Protein AF-A0A7V5CJX5-F1 (afdb_monomer)

Nearest PDB structures (foldseek):
  6u42-assembly1_5G  TM=2.426E-01  e=8.678E-01  Chlamydomonas reinhardtii
  7krw-assembly3_A  TM=1.987E-01  e=3.267E+00  Escherichia coli K-12
  7kzi-assembly2_B  TM=2.232E-01  e=6.699E+00  Escherichia coli K-12

Sequence (112 aa):
MPNRNVGGMGSGSLPGFAGTSGLWNGGLLIRTTGKVTSTGEGYFYIDDGSGSRDGTQYTGLRVILPDGANPPEISAYVVVTGISSWFENEGYGLPAVLIGSVNDMVIFKQDR

Solvent-accessible surface area (backbone atoms only — not comparable to full-atom values): 6041 Å² total; per-residue (Å²): 86,62,52,26,38,46,22,1,26,51,58,92,90,45,90,37,30,82,75,35,35,64,67,64,39,63,74,36,82,44,52,36,55,22,33,26,66,45,72,54,93,46,26,31,22,29,34,62,79,66,73,22,46,66,82,61,98,58,59,21,33,41,36,38,47,40,91,92,49,80,61,76,60,72,68,31,31,36,39,42,37,27,30,19,36,65,45,80,55,99,92,39,70,32,49,26,31,39,30,88,45,79,83,39,44,48,82,45,80,80,87,130

Structure (mmCIF, N/CA/C/O backbone):
data_AF-A0A7V5CJX5-F1
#
_entry.id   AF-A0A7V5CJX5-F1
#
loop_
_atom_site.group_PDB
_atom_site.id
_atom_site.type_symbol
_atom_site.label_atom_id
_atom_site.label_alt_id
_atom_site.label_comp_id
_atom_site.label_asym_id
_atom_site.label_entity_id
_atom_site.label_seq_id
_atom_site.pdbx_PDB_ins_code
_atom_site.Cartn_x
_atom_site.Cartn_y
_atom_site.Cartn_z
_atom_site.occupancy
_atom_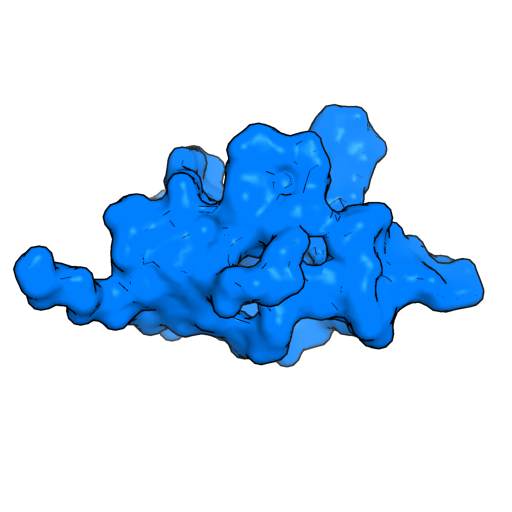site.B_iso_or_equiv
_atom_site.auth_seq_id
_atom_site.auth_comp_id
_atom_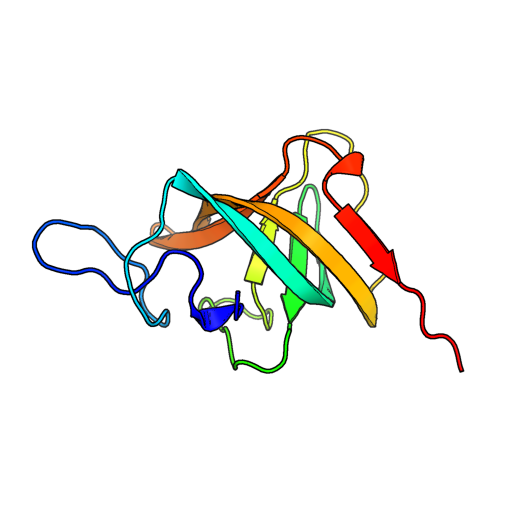site.auth_asym_id
_atom_site.auth_atom_id
_atom_site.pdbx_PDB_model_num
ATOM 1 N N . MET A 1 1 ? -4.199 -9.916 -4.420 1.00 90.94 1 MET A N 1
ATOM 2 C CA . MET A 1 1 ? -2.868 -10.112 -5.038 1.00 90.94 1 MET A CA 1
ATOM 3 C C . MET A 1 1 ? -1.840 -10.090 -3.916 1.00 90.94 1 MET A C 1
ATOM 5 O O . MET A 1 1 ? -2.081 -9.324 -3.003 1.00 90.94 1 MET A O 1
ATOM 9 N N . PRO A 1 2 ? -0.758 -10.891 -3.935 1.00 94.69 2 PRO A N 1
ATOM 10 C CA . PRO A 1 2 ? 0.290 -10.790 -2.918 1.00 94.69 2 PRO A CA 1
ATOM 11 C C . PRO A 1 2 ? 0.999 -9.431 -2.947 1.00 94.69 2 PRO A C 1
ATOM 13 O O . PRO A 1 2 ? 1.287 -8.933 -4.037 1.00 94.69 2 PRO A O 1
ATOM 16 N N . ASN A 1 3 ? 1.339 -8.861 -1.792 1.00 95.38 3 ASN A N 1
ATOM 17 C CA . ASN A 1 3 ? 1.926 -7.516 -1.705 1.00 95.38 3 ASN A CA 1
ATOM 18 C C . ASN A 1 3 ? 3.235 -7.395 -2.493 1.00 95.38 3 ASN A C 1
ATOM 20 O O . ASN A 1 3 ? 3.416 -6.431 -3.232 1.00 95.38 3 ASN A O 1
ATOM 24 N N . ARG A 1 4 ? 4.098 -8.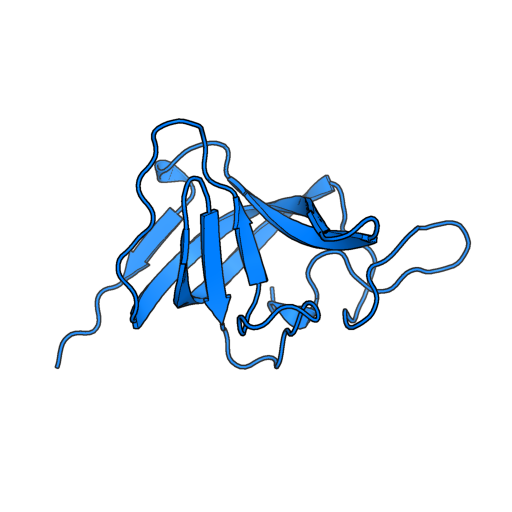420 -2.445 1.00 93.56 4 ARG A N 1
ATOM 25 C CA . ARG A 1 4 ? 5.363 -8.457 -3.207 1.00 93.56 4 ARG A CA 1
ATOM 26 C C . ARG A 1 4 ? 5.203 -8.441 -4.736 1.00 93.56 4 ARG A C 1
ATOM 28 O O . ARG A 1 4 ? 6.204 -8.349 -5.446 1.00 93.56 4 ARG A O 1
ATOM 35 N N . ASN A 1 5 ? 3.984 -8.627 -5.250 1.00 94.06 5 ASN A N 1
ATOM 36 C CA . ASN A 1 5 ? 3.708 -8.624 -6.687 1.00 94.06 5 ASN A CA 1
ATOM 37 C C . ASN A 1 5 ? 3.240 -7.256 -7.201 1.00 94.06 5 ASN A C 1
ATOM 39 O O . ASN A 1 5 ? 3.108 -7.083 -8.411 1.00 94.06 5 ASN A O 1
ATOM 43 N N . VAL A 1 6 ? 2.937 -6.300 -6.320 1.00 94.12 6 VAL A N 1
ATOM 44 C CA . VAL A 1 6 ? 2.441 -4.980 -6.729 1.00 94.12 6 VAL A CA 1
ATOM 45 C C . VAL A 1 6 ? 3.557 -4.186 -7.406 1.00 94.12 6 VAL A C 1
ATOM 47 O O . VAL A 1 6 ? 4.714 -4.243 -6.996 1.00 94.12 6 VAL A O 1
ATOM 50 N N . GLY A 1 7 ? 3.218 -3.512 -8.504 1.00 91.75 7 GLY A N 1
ATOM 51 C CA . GLY A 1 7 ? 4.158 -2.862 -9.416 1.00 91.75 7 GLY A CA 1
ATOM 52 C C . GLY A 1 7 ? 4.840 -3.844 -10.376 1.00 91.75 7 GLY A C 1
ATOM 53 O O . GLY A 1 7 ? 4.861 -3.603 -11.582 1.00 91.75 7 GLY A O 1
ATOM 54 N N . GLY A 1 8 ? 5.279 -4.996 -9.861 1.00 88.88 8 GLY A N 1
ATOM 55 C CA . GLY A 1 8 ? 5.871 -6.092 -10.627 1.00 88.88 8 GLY A CA 1
ATOM 56 C C . GLY A 1 8 ? 7.315 -5.838 -11.071 1.00 88.88 8 GLY A C 1
ATOM 57 O O . GLY A 1 8 ? 7.804 -4.703 -11.104 1.00 88.88 8 GLY A O 1
ATOM 58 N N . MET A 1 9 ? 8.006 -6.921 -11.435 1.00 83.44 9 MET A N 1
ATOM 59 C CA . MET A 1 9 ? 9.384 -6.838 -11.910 1.00 83.44 9 MET A CA 1
ATOM 60 C C . MET A 1 9 ? 9.410 -6.260 -13.329 1.00 83.44 9 MET A C 1
ATOM 62 O O . MET A 1 9 ? 8.570 -6.588 -14.171 1.00 83.44 9 MET A O 1
ATOM 66 N N . GLY A 1 10 ? 10.389 -5.396 -13.594 1.00 75.19 10 GLY A N 1
ATOM 67 C CA . GLY A 1 10 ? 10.568 -4.795 -14.912 1.00 75.19 10 GLY A CA 1
ATOM 68 C C . GLY A 1 10 ? 10.888 -5.871 -15.944 1.00 75.19 10 GLY A C 1
ATOM 69 O O . GLY A 1 10 ? 11.583 -6.843 -15.647 1.00 75.19 10 GLY A O 1
ATOM 70 N N . SER A 1 11 ? 10.378 -5.710 -17.162 1.00 73.00 11 SER A N 1
ATOM 71 C CA . SER A 1 11 ? 10.680 -6.601 -18.282 1.00 73.00 11 SER A CA 1
ATOM 72 C C . SER A 1 11 ? 10.795 -5.789 -19.566 1.00 73.00 11 SER A C 1
ATOM 74 O O . SER A 1 11 ? 9.912 -4.989 -19.883 1.00 73.00 11 SER A O 1
ATOM 76 N N . GLY A 1 12 ? 11.898 -5.969 -20.297 1.00 74.75 12 GLY A N 1
ATOM 77 C CA . GLY A 1 12 ? 12.189 -5.186 -21.497 1.00 74.75 12 GLY A CA 1
ATOM 78 C C . GLY A 1 12 ? 12.238 -3.686 -21.195 1.00 74.75 12 GLY A C 1
ATOM 79 O O . GLY A 1 12 ? 13.036 -3.242 -20.376 1.00 74.75 12 GLY A O 1
ATOM 80 N N . SER A 1 13 ? 11.378 -2.909 -21.855 1.00 74.56 13 SER A N 1
ATOM 81 C CA . SER A 1 13 ? 11.294 -1.449 -21.699 1.00 74.56 13 SER A CA 1
ATOM 82 C C . SER A 1 13 ? 10.436 -0.986 -20.515 1.00 74.56 13 SER A C 1
ATOM 84 O O . SER A 1 13 ? 10.294 0.219 -20.319 1.00 74.56 13 SER A O 1
ATOM 86 N N . LEU A 1 14 ? 9.828 -1.902 -19.751 1.00 73.19 14 LEU A N 1
ATOM 87 C CA . LEU A 1 14 ? 8.968 -1.535 -18.628 1.00 73.19 14 LEU A CA 1
ATOM 88 C C . LEU A 1 14 ? 9.803 -1.269 -17.366 1.00 73.19 14 LEU A C 1
ATOM 90 O O . LEU A 1 14 ? 10.483 -2.189 -16.896 1.00 73.19 14 LEU A O 1
ATOM 94 N N . PRO A 1 15 ? 9.727 -0.057 -16.782 1.00 70.62 15 PRO A N 1
ATOM 95 C CA . PRO A 1 15 ? 10.338 0.222 -15.494 1.00 70.62 15 PRO A CA 1
ATOM 96 C C . PRO A 1 15 ? 9.547 -0.538 -14.427 1.00 70.62 15 PRO A C 1
ATOM 98 O O . PRO A 1 15 ? 8.382 -0.240 -14.168 1.00 70.62 15 PRO A O 1
ATOM 101 N N . GLY A 1 16 ? 10.148 -1.578 -13.858 1.00 76.12 16 GLY A N 1
ATOM 102 C CA . GLY A 1 16 ? 9.609 -2.227 -12.665 1.00 76.12 16 GLY A CA 1
ATOM 103 C C . GLY A 1 16 ? 10.362 -1.800 -11.421 1.00 76.12 16 GLY A C 1
ATOM 104 O O . GLY A 1 16 ? 11.354 -1.075 -11.495 1.00 76.12 16 GLY A O 1
ATOM 105 N N . PHE A 1 17 ? 9.895 -2.278 -10.275 1.00 81.56 17 PHE A N 1
ATOM 106 C CA . PHE A 1 17 ? 10.457 -1.875 -8.993 1.00 81.56 17 PHE A CA 1
ATOM 107 C C . PHE A 1 17 ? 11.413 -2.937 -8.462 1.00 81.56 17 PHE A C 1
ATOM 109 O O . PHE A 1 17 ? 11.083 -4.128 -8.424 1.00 81.56 17 PHE A O 1
ATOM 116 N N . ALA A 1 18 ? 12.602 -2.508 -8.040 1.00 77.38 18 ALA A N 1
ATOM 117 C CA . ALA A 1 18 ? 13.554 -3.389 -7.377 1.00 77.38 18 ALA A CA 1
ATOM 118 C C . ALA A 1 18 ? 12.897 -4.041 -6.146 1.00 77.38 18 ALA A C 1
ATOM 120 O O . ALA A 1 18 ? 12.148 -3.397 -5.418 1.00 77.38 18 ALA A O 1
ATOM 121 N N . GLY A 1 19 ? 13.142 -5.336 -5.935 1.00 77.62 19 GLY A N 1
ATOM 122 C CA . GLY A 1 19 ? 12.566 -6.084 -4.810 1.00 77.62 19 GLY A CA 1
ATOM 123 C C . GLY A 1 19 ? 11.123 -6.569 -5.002 1.00 77.62 19 GLY A C 1
ATOM 124 O O . GLY A 1 19 ? 10.626 -7.313 -4.159 1.00 77.62 19 GLY A O 1
ATOM 125 N N . THR A 1 20 ? 10.462 -6.224 -6.112 1.00 85.81 20 THR A N 1
ATOM 126 C CA . THR A 1 20 ? 9.148 -6.786 -6.471 1.00 85.81 20 THR A CA 1
ATOM 127 C C . THR A 1 20 ? 9.278 -8.029 -7.349 1.00 85.81 20 THR A C 1
ATOM 129 O O . THR A 1 20 ? 10.342 -8.341 -7.884 1.00 85.81 20 THR A O 1
ATOM 132 N N . SER A 1 21 ? 8.184 -8.775 -7.488 1.00 86.81 21 SER A N 1
ATOM 133 C CA . SER A 1 21 ? 8.134 -10.012 -8.269 1.00 86.81 21 SER A CA 1
ATOM 134 C C . SER A 1 21 ? 6.906 -10.068 -9.177 1.00 86.81 21 SER A C 1
ATOM 136 O O . SER A 1 21 ? 5.957 -9.306 -9.017 1.00 86.81 21 SER A O 1
ATOM 138 N N . GLY A 1 22 ? 6.907 -10.985 -10.143 1.00 86.94 22 GLY A N 1
ATOM 139 C CA . GLY A 1 22 ? 5.779 -11.167 -11.058 1.00 86.94 22 GLY A CA 1
ATOM 140 C C . GLY A 1 22 ? 5.706 -10.125 -12.177 1.00 86.94 22 GLY A C 1
ATOM 141 O O . GLY A 1 22 ? 6.646 -9.369 -12.412 1.00 86.94 22 GLY A O 1
ATOM 142 N N . LEU A 1 23 ? 4.587 -10.148 -12.906 1.00 88.00 23 LEU A N 1
ATOM 143 C CA . LEU A 1 23 ? 4.355 -9.314 -14.084 1.00 88.00 23 LEU A CA 1
ATOM 144 C C . LEU A 1 23 ? 4.120 -7.849 -13.697 1.00 88.00 23 LEU A C 1
ATOM 146 O O . LEU A 1 23 ? 3.386 -7.574 -12.742 1.00 88.00 23 LEU A O 1
ATOM 150 N N . TRP A 1 24 ? 4.686 -6.935 -14.488 1.00 90.19 24 TRP A N 1
ATOM 151 C CA . TRP A 1 24 ? 4.413 -5.505 -14.385 1.00 90.19 24 TRP A CA 1
ATOM 152 C C . TRP A 1 24 ? 2.907 -5.231 -14.457 1.00 90.19 24 TRP A C 1
ATOM 154 O O . TRP A 1 24 ? 2.227 -5.660 -15.391 1.00 90.19 24 TRP A O 1
ATOM 164 N N . ASN A 1 25 ? 2.387 -4.539 -13.446 1.00 92.44 25 ASN A N 1
ATOM 165 C CA . ASN A 1 25 ? 0.958 -4.246 -13.308 1.00 92.44 25 ASN A CA 1
ATOM 166 C C . ASN A 1 25 ? 0.680 -2.783 -12.943 1.00 92.44 25 ASN A C 1
ATOM 168 O O . ASN A 1 25 ? -0.410 -2.468 -12.466 1.00 92.44 25 ASN A O 1
ATOM 172 N N . GLY A 1 26 ? 1.652 -1.896 -13.172 1.00 93.06 26 GLY A N 1
ATOM 173 C CA . GLY A 1 26 ? 1.485 -0.463 -12.955 1.00 93.06 26 GLY A CA 1
ATOM 174 C C . GLY A 1 26 ? 0.282 0.096 -13.723 1.00 93.06 26 GLY A C 1
ATOM 175 O O . GLY A 1 26 ? 0.056 -0.227 -14.887 1.00 93.06 26 GLY A O 1
ATOM 176 N N . GLY A 1 27 ? -0.523 0.915 -13.052 1.00 94.19 27 GLY A N 1
ATOM 177 C CA . GLY A 1 27 ? -1.740 1.516 -13.599 1.00 94.19 27 GLY A CA 1
ATOM 178 C C . GLY A 1 27 ? -2.977 0.612 -13.600 1.00 94.19 27 GLY A C 1
ATOM 179 O O . GLY A 1 27 ? -4.059 1.085 -13.942 1.00 94.19 27 GLY A O 1
ATOM 180 N N . LEU A 1 28 ? -2.872 -0.661 -13.200 1.00 96.50 28 LEU A N 1
ATOM 181 C CA . LEU A 1 28 ? -4.031 -1.555 -13.117 1.00 96.50 28 LEU A CA 1
ATOM 182 C C . LEU A 1 28 ? -4.781 -1.404 -11.790 1.00 96.50 28 LEU A C 1
ATOM 184 O O . LEU A 1 28 ? -4.175 -1.207 -10.736 1.00 96.50 28 LEU A O 1
ATOM 188 N N . LEU A 1 29 ? -6.105 -1.579 -11.837 1.00 97.94 29 LEU A N 1
ATOM 189 C CA . LEU A 1 29 ? -6.937 -1.742 -10.646 1.00 97.94 29 LEU A CA 1
ATOM 190 C C . LEU A 1 29 ? -6.667 -3.115 -10.018 1.00 97.94 29 LEU A C 1
ATOM 192 O O . LEU A 1 29 ? -6.875 -4.152 -10.649 1.00 97.94 29 LEU A O 1
ATOM 196 N N . ILE A 1 30 ? -6.224 -3.121 -8.765 1.00 97.62 30 ILE A N 1
ATOM 1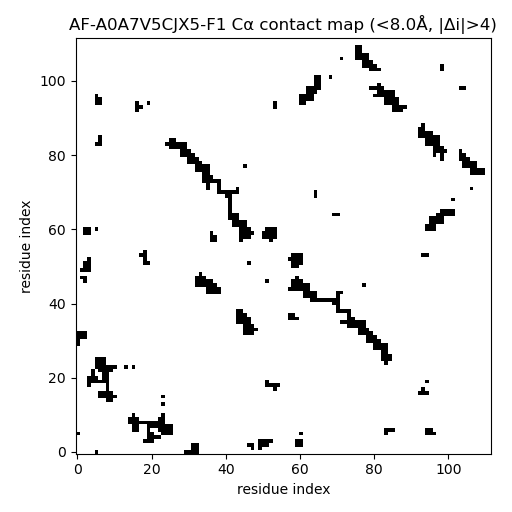97 C CA . ILE A 1 30 ? -5.897 -4.324 -8.004 1.00 97.62 30 ILE A CA 1
ATOM 198 C C . ILE A 1 30 ? -6.653 -4.365 -6.679 1.00 97.62 30 ILE A C 1
ATOM 200 O O . ILE A 1 30 ? -7.126 -3.353 -6.166 1.00 97.62 30 ILE A O 1
ATOM 204 N N . ARG A 1 31 ? -6.727 -5.565 -6.102 1.00 97.75 31 ARG A N 1
ATOM 205 C CA . ARG A 1 31 ? -7.195 -5.785 -4.734 1.00 97.75 31 ARG A CA 1
ATOM 206 C C . ARG A 1 31 ? -6.163 -6.586 -3.955 1.00 97.75 31 ARG A C 1
ATOM 208 O O . ARG A 1 31 ? -5.743 -7.660 -4.403 1.00 97.75 31 ARG A O 1
ATOM 215 N N . THR A 1 32 ? -5.762 -6.079 -2.798 1.00 97.31 32 THR A N 1
ATOM 216 C CA . THR A 1 32 ? -4.820 -6.730 -1.883 1.00 97.31 32 THR A CA 1
ATOM 217 C C . THR A 1 32 ? -5.294 -6.626 -0.433 1.00 97.31 32 THR A C 1
ATOM 219 O O . THR A 1 32 ? -6.288 -5.966 -0.142 1.00 97.31 32 THR A O 1
ATOM 222 N N . THR A 1 33 ? -4.635 -7.337 0.473 1.00 97.31 33 THR A N 1
ATOM 223 C CA . THR A 1 33 ? -4.992 -7.430 1.888 1.00 97.31 33 THR A CA 1
ATOM 224 C C . THR A 1 33 ? -3.735 -7.396 2.738 1.00 97.31 33 THR A C 1
ATOM 226 O O . THR A 1 33 ? -2.679 -7.766 2.247 1.00 97.31 33 THR A O 1
ATOM 229 N N . GLY A 1 34 ? -3.827 -7.043 4.012 1.00 96.31 34 GLY A N 1
ATOM 230 C CA . GLY A 1 34 ? -2.704 -7.208 4.932 1.00 96.31 34 GLY A CA 1
ATOM 231 C C . GLY A 1 34 ? -2.969 -6.611 6.302 1.00 96.31 34 GLY A C 1
ATOM 232 O O . GLY A 1 34 ? -3.974 -5.934 6.514 1.00 96.31 34 GLY A O 1
ATOM 233 N N . LYS A 1 35 ? -2.060 -6.875 7.237 1.00 96.31 35 LYS A N 1
ATOM 234 C CA . LYS A 1 35 ? -2.041 -6.246 8.555 1.00 96.31 35 LYS A CA 1
ATOM 235 C C . LYS A 1 35 ? -1.328 -4.903 8.472 1.00 96.31 35 LYS A C 1
ATOM 237 O O . LYS A 1 35 ? -0.246 -4.839 7.894 1.00 96.31 35 LYS A O 1
ATOM 242 N N . VAL A 1 36 ? -1.890 -3.861 9.075 1.00 96.31 36 VAL A N 1
ATOM 243 C CA . VAL A 1 36 ? -1.258 -2.542 9.146 1.00 96.31 36 VAL A CA 1
ATOM 244 C C . VAL A 1 36 ? -0.010 -2.611 10.022 1.00 96.31 36 VAL A C 1
ATOM 246 O O . VAL A 1 36 ? -0.087 -2.998 11.190 1.00 96.31 36 VAL A O 1
ATOM 249 N N . THR A 1 37 ? 1.143 -2.250 9.462 1.00 95.94 37 THR A N 1
ATOM 250 C CA . THR A 1 37 ? 2.454 -2.321 10.136 1.00 95.94 37 THR A CA 1
ATOM 251 C C . THR A 1 37 ? 3.000 -0.953 10.526 1.00 95.94 37 THR A C 1
ATOM 253 O O . THR A 1 37 ? 3.813 -0.861 11.443 1.00 95.94 37 THR A O 1
ATOM 256 N N . SER A 1 38 ? 2.574 0.105 9.836 1.00 96.12 38 SER A N 1
ATOM 257 C CA . SER A 1 38 ? 3.019 1.479 10.059 1.00 96.12 38 SER A CA 1
ATOM 258 C C . SER A 1 38 ? 2.029 2.469 9.449 1.00 96.12 38 SER A C 1
ATOM 260 O O . SER A 1 38 ? 1.332 2.140 8.490 1.00 96.12 38 SER A O 1
ATOM 262 N N . THR A 1 39 ? 1.989 3.686 9.982 1.00 96.44 39 THR A N 1
ATOM 263 C CA . THR A 1 39 ? 1.105 4.775 9.551 1.00 96.44 39 THR A CA 1
ATOM 264 C C . THR A 1 39 ? 1.895 6.075 9.449 1.00 96.44 39 THR A C 1
ATOM 266 O O . THR A 1 39 ? 2.764 6.330 10.282 1.00 96.44 39 THR A O 1
ATOM 269 N N . GLY A 1 40 ? 1.562 6.918 8.476 1.00 94.69 40 GLY A N 1
ATOM 270 C CA . GLY A 1 40 ? 2.089 8.272 8.345 1.00 94.69 40 GLY A CA 1
ATOM 271 C C . GLY A 1 40 ? 1.040 9.219 7.767 1.00 94.69 40 GLY A C 1
ATOM 272 O O . GLY A 1 40 ? -0.095 8.828 7.497 1.00 94.69 40 GLY A O 1
ATOM 273 N N . GLU A 1 41 ? 1.407 10.483 7.585 1.00 95.06 41 GLU A N 1
ATOM 274 C CA . GLU A 1 41 ? 0.505 11.470 6.990 1.00 95.06 41 GLU A CA 1
ATOM 275 C C . GLU A 1 41 ? 0.224 11.121 5.519 1.00 95.06 41 GLU A C 1
ATOM 277 O O . GLU A 1 41 ? 1.143 11.067 4.705 1.00 95.06 41 GLU A O 1
ATOM 282 N N . GLY A 1 42 ? -1.039 10.831 5.189 1.00 96.69 42 GLY A N 1
ATOM 283 C CA . GLY A 1 42 ? -1.472 10.481 3.830 1.00 96.69 42 GLY A CA 1
ATOM 284 C C . GLY A 1 42 ? -1.135 9.054 3.374 1.00 96.69 42 GLY A C 1
ATOM 285 O O . GLY A 1 42 ? -1.332 8.722 2.205 1.00 96.69 42 GLY A O 1
ATOM 286 N N . TYR A 1 43 ? -0.628 8.180 4.251 1.00 97.44 43 TYR A N 1
ATOM 287 C CA . TYR A 1 43 ? -0.336 6.789 3.886 1.00 97.44 43 TYR A CA 1
ATOM 288 C C . TYR A 1 43 ? -0.276 5.836 5.080 1.00 97.44 43 TYR A C 1
ATOM 290 O O . TYR A 1 43 ? -0.134 6.227 6.236 1.00 97.44 43 TYR A O 1
ATOM 298 N N . PHE A 1 44 ? -0.297 4.542 4.785 1.00 97.31 44 PHE A N 1
ATOM 299 C CA . PHE A 1 44 ? 0.024 3.487 5.742 1.00 97.31 44 PHE A CA 1
ATOM 300 C C . PHE A 1 44 ? 0.644 2.284 5.026 1.00 97.31 44 PHE A C 1
ATOM 302 O O . PHE A 1 44 ? 0.652 2.225 3.798 1.00 97.31 44 PHE A O 1
ATOM 309 N N . TYR A 1 45 ? 1.193 1.336 5.779 1.00 97.38 45 TYR A N 1
ATOM 310 C CA . TYR A 1 45 ? 1.783 0.107 5.248 1.00 97.38 45 TYR A CA 1
ATOM 311 C C . TYR A 1 45 ? 0.956 -1.107 5.636 1.00 97.38 45 TYR A C 1
ATOM 313 O O . TYR A 1 45 ? 0.502 -1.199 6.775 1.00 97.38 45 TYR A O 1
ATOM 321 N N . ILE A 1 46 ? 0.814 -2.051 4.705 1.00 97.06 46 ILE A N 1
ATOM 322 C CA . ILE A 1 46 ? 0.175 -3.349 4.938 1.00 97.06 46 ILE A CA 1
ATOM 323 C C . ILE A 1 46 ? 1.111 -4.504 4.613 1.00 97.06 46 ILE A C 1
ATOM 325 O O . ILE A 1 46 ? 1.786 -4.498 3.586 1.00 97.06 46 ILE A O 1
ATOM 329 N N . ASP A 1 47 ? 1.111 -5.535 5.448 1.00 96.19 47 ASP A N 1
ATOM 330 C CA . ASP A 1 47 ? 1.858 -6.770 5.211 1.00 96.19 47 ASP A CA 1
ATOM 331 C C . ASP A 1 47 ? 0.923 -7.983 5.172 1.00 96.19 47 ASP A C 1
ATOM 333 O O . ASP A 1 47 ? 0.126 -8.209 6.084 1.00 96.19 47 ASP A O 1
ATOM 337 N N . ASP A 1 48 ? 1.014 -8.759 4.096 1.00 95.50 48 ASP A N 1
ATOM 338 C CA . ASP A 1 48 ? 0.283 -10.011 3.881 1.00 95.50 48 ASP A CA 1
ATOM 339 C C . ASP A 1 48 ? 1.145 -11.251 4.173 1.00 95.50 48 ASP A C 1
ATOM 341 O O . ASP A 1 48 ? 0.710 -12.377 3.935 1.00 95.50 48 ASP A O 1
ATOM 345 N N . GLY A 1 49 ? 2.380 -11.058 4.651 1.00 94.56 49 GLY A N 1
ATOM 346 C CA . GLY A 1 49 ? 3.348 -12.125 4.894 1.00 94.56 49 GLY A CA 1
ATOM 347 C C . GLY A 1 49 ? 4.083 -12.592 3.635 1.00 94.56 49 GLY A C 1
ATOM 348 O O . GLY A 1 49 ? 4.890 -13.517 3.704 1.00 94.56 49 GLY A O 1
ATOM 349 N N . SER A 1 50 ? 3.859 -11.962 2.475 1.00 92.75 50 SER A N 1
ATOM 350 C CA . SER A 1 50 ? 4.550 -12.324 1.231 1.00 92.75 50 SER A CA 1
ATOM 351 C C . SER A 1 50 ? 6.005 -11.847 1.168 1.00 92.75 50 SER A C 1
ATOM 353 O O . SER A 1 50 ? 6.721 -12.234 0.241 1.00 92.75 50 SER A O 1
ATOM 355 N N . GLY A 1 51 ? 6.453 -11.065 2.157 1.00 83.06 51 GLY A N 1
ATOM 356 C CA . GLY A 1 51 ? 7.829 -10.581 2.274 1.00 83.06 51 GLY A CA 1
ATOM 357 C C . GLY A 1 51 ? 8.110 -9.303 1.483 1.00 83.06 51 GLY A C 1
ATOM 358 O O . GLY A 1 51 ? 9.262 -9.061 1.135 1.00 83.06 51 GLY A O 1
ATOM 359 N N . SER A 1 52 ? 7.081 -8.498 1.188 1.00 84.94 52 SER A N 1
ATOM 360 C CA . SER A 1 52 ? 7.250 -7.192 0.541 1.00 84.94 52 SER A CA 1
ATOM 361 C C . SER A 1 52 ? 8.108 -6.269 1.409 1.00 84.94 52 SER A C 1
ATOM 363 O O . SER A 1 52 ? 7.766 -5.977 2.558 1.00 84.94 52 SER A O 1
ATOM 365 N N . ARG A 1 53 ? 9.231 -5.818 0.851 1.00 80.62 53 ARG A N 1
ATOM 366 C CA . ARG A 1 53 ? 10.111 -4.805 1.433 1.00 80.62 53 ARG A CA 1
ATOM 367 C C . ARG A 1 53 ? 10.469 -3.840 0.322 1.00 80.62 53 ARG A C 1
ATOM 369 O O . ARG A 1 53 ? 11.041 -4.249 -0.682 1.00 80.62 53 ARG A O 1
ATOM 376 N N . ASP A 1 54 ? 10.132 -2.578 0.511 1.00 76.44 54 ASP A N 1
ATOM 377 C CA . ASP A 1 54 ? 10.403 -1.512 -0.451 1.00 76.44 54 ASP A CA 1
ATOM 378 C C . ASP A 1 54 ? 11.761 -0.829 -0.202 1.00 76.44 54 ASP A C 1
ATOM 380 O O . ASP A 1 54 ? 12.073 0.189 -0.801 1.00 76.44 54 ASP A O 1
ATOM 384 N N . GLY A 1 55 ? 12.592 -1.386 0.685 1.00 74.88 55 GLY A N 1
ATOM 385 C CA . GLY A 1 55 ? 13.892 -0.817 1.044 1.00 74.88 55 GLY A CA 1
ATOM 386 C C . GLY A 1 55 ? 13.817 0.317 2.069 1.00 74.88 55 GLY A C 1
ATOM 387 O O . GLY A 1 55 ? 14.863 0.777 2.521 1.00 74.88 55 GLY A O 1
ATOM 388 N N . THR A 1 56 ? 12.617 0.726 2.492 1.00 81.81 56 THR A N 1
ATOM 389 C CA . THR A 1 56 ? 12.442 1.611 3.648 1.00 81.81 56 THR A CA 1
ATOM 390 C C . THR A 1 56 ? 12.563 0.830 4.965 1.00 81.81 56 THR A C 1
ATOM 392 O O . THR A 1 56 ? 12.724 -0.394 4.996 1.00 81.81 56 THR A O 1
ATOM 395 N N . GLN A 1 57 ? 12.457 1.536 6.093 1.00 83.94 57 GLN A N 1
ATOM 396 C CA . GLN A 1 57 ? 12.400 0.922 7.426 1.00 83.94 57 GLN A CA 1
ATOM 397 C C . GLN A 1 57 ? 11.089 0.165 7.707 1.00 83.94 57 GLN A C 1
ATOM 399 O O . GLN A 1 57 ? 10.998 -0.563 8.698 1.00 83.94 57 GLN A O 1
ATOM 404 N N . TYR A 1 58 ? 10.066 0.331 6.864 1.00 87.69 58 TYR A N 1
ATOM 405 C CA . TYR A 1 58 ? 8.750 -0.263 7.069 1.00 87.69 58 TYR A CA 1
ATOM 406 C C . TYR A 1 58 ? 8.609 -1.585 6.313 1.00 87.69 58 TYR A C 1
ATOM 408 O O . TYR A 1 58 ? 9.153 -1.790 5.233 1.00 87.69 58 TYR A O 1
ATOM 416 N N . THR A 1 59 ? 7.883 -2.529 6.912 1.00 89.00 59 THR A N 1
ATOM 417 C CA . THR A 1 59 ? 7.594 -3.824 6.280 1.00 89.00 59 THR A CA 1
ATOM 418 C C . THR A 1 59 ? 6.234 -3.768 5.604 1.00 89.00 59 THR A C 1
ATOM 420 O O . THR A 1 59 ? 5.264 -3.348 6.236 1.00 89.00 59 THR A O 1
ATOM 423 N N . GLY A 1 60 ? 6.153 -4.241 4.362 1.00 93.62 60 GLY A N 1
ATOM 424 C CA . GLY A 1 60 ? 4.901 -4.370 3.630 1.00 93.62 60 GLY A CA 1
ATOM 425 C C . GLY A 1 60 ? 4.855 -3.555 2.342 1.00 93.62 60 GLY A C 1
ATOM 426 O O . GLY A 1 60 ? 5.865 -3.323 1.680 1.00 93.62 60 GLY A O 1
ATOM 427 N N . LEU A 1 61 ? 3.640 -3.180 1.965 1.00 95.88 61 LEU A N 1
ATOM 428 C CA . LEU A 1 61 ? 3.299 -2.392 0.792 1.00 95.88 61 LEU A CA 1
ATOM 429 C C . LEU A 1 61 ? 2.642 -1.095 1.246 1.00 95.88 61 LEU A C 1
ATOM 431 O O . LEU A 1 61 ? 1.724 -1.124 2.071 1.00 95.88 61 LEU A O 1
ATOM 435 N N . ARG A 1 62 ? 3.094 0.030 0.692 1.00 96.81 62 ARG A N 1
ATOM 436 C CA . ARG A 1 62 ? 2.521 1.339 0.990 1.00 96.81 62 ARG A CA 1
ATOM 437 C C . ARG A 1 62 ? 1.161 1.496 0.317 1.00 96.81 62 ARG A C 1
ATOM 439 O O . ARG A 1 62 ? 1.002 1.226 -0.872 1.00 96.81 62 ARG A O 1
ATOM 446 N N . VAL A 1 63 ? 0.192 1.981 1.075 1.00 97.88 63 VAL A N 1
ATOM 447 C CA . VAL A 1 63 ? -1.124 2.402 0.601 1.00 97.88 63 VAL A CA 1
ATOM 448 C C . VAL A 1 63 ? -1.193 3.917 0.737 1.00 97.88 63 VAL A C 1
ATOM 450 O O . VAL A 1 63 ? -1.012 4.448 1.832 1.00 97.88 63 VAL A O 1
ATOM 453 N N . ILE A 1 64 ? -1.413 4.603 -0.380 1.00 98.25 64 ILE A N 1
ATOM 454 C CA . ILE A 1 64 ? -1.550 6.058 -0.464 1.00 98.25 64 ILE A CA 1
ATOM 455 C C . ILE A 1 64 ? -3.029 6.396 -0.303 1.00 98.25 64 ILE A C 1
ATOM 457 O O . ILE A 1 64 ? -3.877 5.835 -1.002 1.00 98.25 64 ILE A O 1
ATOM 461 N N . LEU A 1 65 ? -3.315 7.294 0.634 1.00 98.25 65 LEU A N 1
ATOM 462 C CA . LEU A 1 65 ? -4.655 7.753 0.975 1.00 98.25 65 LEU A CA 1
ATOM 463 C C . LEU A 1 65 ? -5.019 9.024 0.190 1.00 98.25 65 LEU A C 1
ATOM 465 O O . LEU A 1 65 ? -4.124 9.791 -0.164 1.00 98.25 65 LEU A O 1
ATOM 469 N N . PRO A 1 66 ? -6.317 9.286 -0.043 1.00 97.06 66 PRO A N 1
ATOM 470 C CA . PRO A 1 66 ? -6.770 10.593 -0.501 1.00 97.06 66 PRO A CA 1
ATOM 471 C C . PRO A 1 66 ? -6.545 11.652 0.587 1.00 97.06 66 PRO A C 1
ATOM 473 O O . PRO A 1 66 ? -6.522 11.341 1.782 1.00 97.06 66 PRO A O 1
ATOM 476 N N . ASP A 1 67 ? -6.423 12.912 0.173 1.00 95.19 67 ASP A N 1
ATOM 477 C CA . ASP A 1 67 ? -6.174 14.034 1.079 1.00 95.19 67 ASP A CA 1
ATOM 478 C C . ASP A 1 67 ? -7.202 14.099 2.219 1.00 95.19 67 ASP A C 1
ATOM 480 O O . ASP A 1 67 ? -8.4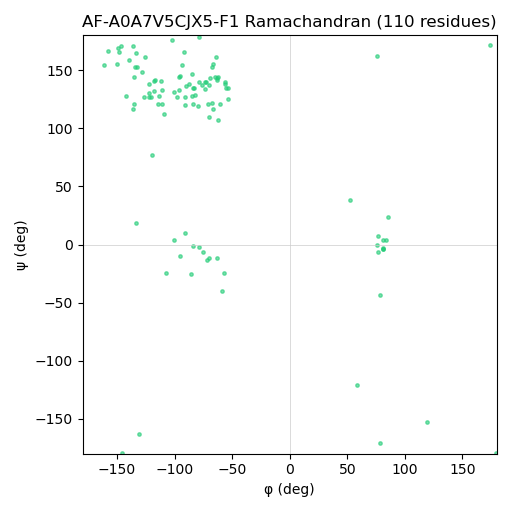12 13.963 2.018 1.00 95.19 67 ASP A O 1
ATOM 484 N N . GLY A 1 68 ? -6.710 14.309 3.443 1.00 92.81 68 GLY A N 1
ATOM 485 C CA . GLY A 1 68 ? -7.538 14.416 4.648 1.00 92.81 68 GLY A CA 1
ATOM 486 C C . GLY A 1 68 ? -8.086 13.091 5.193 1.00 92.81 68 GLY A C 1
ATOM 487 O O . GLY A 1 68 ? -8.765 13.104 6.221 1.00 92.81 68 GLY A O 1
ATOM 488 N N . ALA A 1 69 ? -7.803 11.948 4.559 1.00 95.69 69 ALA A N 1
ATOM 489 C CA . ALA A 1 69 ? -8.164 10.647 5.112 1.00 95.69 69 ALA A CA 1
ATOM 490 C C . ALA A 1 69 ? -7.186 10.193 6.205 1.00 95.69 69 ALA A C 1
ATOM 492 O O . ALA A 1 69 ? -5.968 10.317 6.079 1.00 95.69 69 ALA A O 1
ATOM 493 N N . ASN A 1 70 ? -7.739 9.598 7.264 1.00 95.75 70 ASN A N 1
ATOM 494 C CA . ASN A 1 70 ? -6.953 9.020 8.348 1.00 95.75 70 ASN A CA 1
ATOM 495 C C . ASN A 1 70 ? -6.572 7.565 8.030 1.00 95.75 70 ASN A C 1
ATOM 497 O O . ASN A 1 70 ? -7.428 6.805 7.561 1.00 95.75 70 ASN A O 1
ATOM 501 N N . PRO A 1 71 ? -5.326 7.147 8.311 1.00 96.69 71 PRO A N 1
ATOM 502 C CA . PRO A 1 71 ? -4.938 5.751 8.186 1.00 96.69 71 PRO A CA 1
ATOM 503 C C . PRO A 1 71 ? -5.646 4.879 9.241 1.00 96.69 71 PRO A C 1
ATOM 505 O O . PRO A 1 71 ? -5.977 5.370 10.324 1.00 96.69 71 PRO A O 1
ATOM 508 N N . PRO A 1 72 ? -5.861 3.580 8.967 1.00 95.75 72 PRO A N 1
ATOM 509 C CA . PRO A 1 72 ? -6.323 2.635 9.982 1.00 95.75 72 P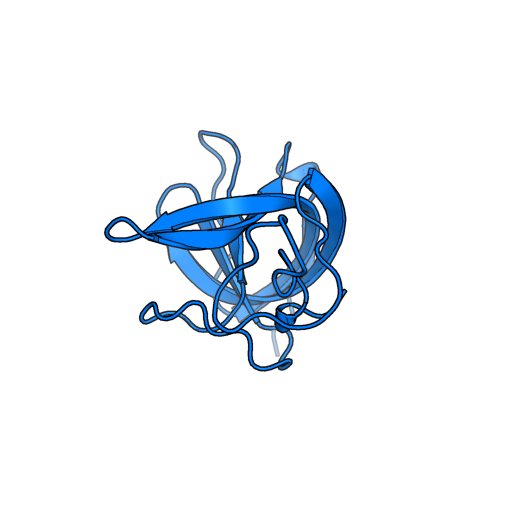RO A CA 1
ATOM 510 C C . PRO A 1 72 ? -5.301 2.458 11.112 1.00 95.75 72 PRO A C 1
ATOM 512 O O . PRO A 1 72 ? -4.109 2.712 10.936 1.00 95.75 72 PRO A O 1
ATOM 515 N N . GLU A 1 73 ? -5.758 1.947 12.256 1.00 95.06 73 GLU A N 1
ATOM 516 C CA . GLU A 1 73 ? -4.886 1.639 13.393 1.00 95.06 73 GLU A CA 1
ATOM 517 C C . GLU A 1 73 ? -3.844 0.563 13.047 1.00 95.06 73 GLU A C 1
ATOM 519 O O . GLU A 1 73 ? -4.125 -0.411 12.340 1.00 95.06 73 GLU A O 1
ATOM 524 N N . ILE A 1 74 ? -2.636 0.708 13.601 1.00 95.56 74 ILE A N 1
ATOM 525 C CA . ILE A 1 74 ? -1.600 -0.329 13.535 1.00 95.56 74 ILE A CA 1
ATOM 526 C C . ILE A 1 74 ? -2.159 -1.637 14.113 1.00 95.56 74 ILE A C 1
ATOM 528 O O . ILE A 1 74 ? -2.838 -1.639 15.135 1.00 95.56 74 ILE A O 1
ATOM 532 N N . SER A 1 75 ? -1.825 -2.764 13.480 1.00 94.44 75 SER A N 1
ATOM 533 C CA . SER A 1 75 ? -2.341 -4.116 13.757 1.00 94.44 75 SER A CA 1
ATOM 534 C C . SER A 1 75 ? -3.751 -4.422 13.250 1.00 94.44 75 SER A C 1
ATOM 536 O O . SER A 1 75 ? -4.142 -5.589 13.291 1.00 94.44 75 SER A O 1
ATOM 538 N N . ALA A 1 76 ? -4.490 -3.451 12.703 1.00 95.69 76 ALA A N 1
ATOM 539 C CA . ALA A 1 76 ? -5.734 -3.749 12.002 1.00 95.69 76 ALA A CA 1
ATOM 540 C C . ALA A 1 76 ? -5.459 -4.585 10.741 1.00 95.69 76 ALA A C 1
ATOM 542 O O . ALA A 1 76 ? -4.456 -4.377 10.057 1.00 95.69 76 ALA A O 1
ATOM 543 N N . TYR A 1 77 ? -6.353 -5.511 10.400 1.00 96.25 77 TYR A N 1
ATOM 544 C CA . TYR A 1 77 ? -6.320 -6.170 9.096 1.00 96.25 77 TYR A CA 1
ATOM 545 C C . TYR A 1 77 ? -7.172 -5.374 8.124 1.00 96.25 77 TYR A C 1
ATOM 547 O O . TYR A 1 77 ? -8.277 -4.962 8.459 1.00 96.25 77 TYR A O 1
ATOM 555 N N . VAL A 1 78 ? -6.688 -5.160 6.908 1.00 97.12 78 VAL A N 1
ATOM 556 C CA . VAL A 1 78 ? -7.434 -4.410 5.900 1.00 97.12 78 VAL A CA 1
ATOM 557 C C . VAL A 1 78 ? -7.440 -5.119 4.560 1.00 97.12 78 VAL A C 1
ATOM 559 O O . VAL A 1 78 ? -6.523 -5.866 4.214 1.00 97.12 78 VAL A O 1
ATOM 562 N N . VAL A 1 79 ? -8.486 -4.854 3.789 1.00 97.69 79 VAL A N 1
ATOM 563 C CA . VAL A 1 79 ? -8.582 -5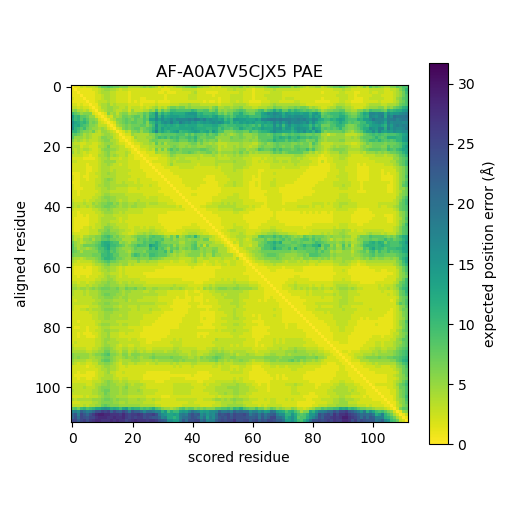.174 2.367 1.00 97.69 79 VAL A CA 1
ATOM 564 C C . VAL A 1 79 ? -8.620 -3.854 1.617 1.00 97.69 79 VAL A C 1
ATOM 566 O O . VAL A 1 79 ? -9.442 -3.003 1.935 1.00 97.69 79 VAL A O 1
ATOM 569 N N . VAL A 1 80 ? -7.754 -3.696 0.623 1.00 97.94 80 VAL A N 1
ATOM 570 C CA . VAL A 1 80 ? -7.578 -2.461 -0.143 1.00 97.94 80 VAL A CA 1
ATOM 571 C C . VAL A 1 80 ? -7.824 -2.746 -1.616 1.00 97.94 80 VAL A C 1
ATOM 573 O O . VAL A 1 80 ? -7.252 -3.685 -2.175 1.00 97.94 80 VAL A O 1
ATOM 576 N N . THR A 1 81 ? -8.663 -1.930 -2.244 1.00 98.44 81 THR A N 1
ATOM 577 C CA . THR A 1 81 ? -8.842 -1.880 -3.696 1.00 98.44 81 THR A CA 1
ATOM 578 C C . THR A 1 81 ? -8.280 -0.555 -4.194 1.00 98.44 81 THR A C 1
ATOM 580 O O . THR A 1 81 ? -8.527 0.481 -3.592 1.00 98.44 81 THR A O 1
ATOM 583 N N . GLY A 1 82 ? -7.486 -0.562 -5.256 1.00 98.25 82 GLY A N 1
ATOM 584 C CA . GLY A 1 82 ? -6.860 0.667 -5.732 1.00 98.25 82 GLY A CA 1
ATOM 585 C C . GLY A 1 82 ? -5.973 0.447 -6.942 1.00 98.25 82 GLY A C 1
ATOM 586 O O . GLY A 1 82 ? -5.846 -0.672 -7.440 1.00 98.25 82 GLY A O 1
ATOM 587 N N . ILE A 1 83 ? -5.366 1.522 -7.425 1.00 98.31 83 ILE A N 1
ATOM 588 C CA . ILE A 1 83 ? -4.458 1.478 -8.566 1.00 98.31 83 ILE A CA 1
ATOM 589 C C . ILE A 1 83 ? -3.074 1.054 -8.087 1.00 98.31 83 ILE A C 1
ATOM 591 O O . ILE A 1 83 ? -2.525 1.653 -7.163 1.00 98.31 83 ILE A O 1
ATOM 595 N N . SER A 1 84 ? -2.502 0.044 -8.740 1.00 96.62 84 SER A N 1
ATOM 596 C CA . SER A 1 84 ? -1.087 -0.293 -8.597 1.00 96.62 84 SER A CA 1
ATOM 597 C C . SER A 1 84 ? -0.255 0.887 -9.090 1.00 96.62 84 SER A C 1
ATOM 599 O O . SER A 1 84 ? -0.231 1.202 -10.280 1.00 96.62 84 SER A O 1
ATOM 601 N N . SER A 1 85 ? 0.354 1.594 -8.153 1.00 95.31 85 SER A N 1
ATOM 602 C CA . SER A 1 85 ? 0.999 2.882 -8.359 1.00 95.31 85 SER A CA 1
ATOM 603 C C . SER A 1 85 ? 2.398 2.854 -7.748 1.00 95.31 85 SER A C 1
ATOM 605 O O . SER A 1 85 ? 2.963 1.792 -7.474 1.00 95.31 85 SER A O 1
ATOM 607 N N . TRP A 1 86 ? 2.972 4.030 -7.547 1.00 93.94 86 TRP A N 1
ATOM 608 C CA . TRP A 1 86 ? 4.281 4.196 -6.955 1.00 93.94 86 TRP A CA 1
ATOM 609 C C . TRP A 1 86 ? 4.376 5.497 -6.167 1.00 93.94 86 TRP A C 1
ATOM 611 O O . TRP A 1 86 ? 3.525 6.380 -6.284 1.00 93.94 86 TRP A O 1
ATOM 621 N N . PHE A 1 87 ? 5.420 5.595 -5.358 1.00 93.25 87 PHE A N 1
ATOM 622 C CA . PHE A 1 87 ? 5.827 6.822 -4.689 1.00 93.25 87 PHE A CA 1
ATOM 623 C C . PHE A 1 87 ? 7.335 7.001 -4.825 1.00 93.25 87 PHE A C 1
ATOM 625 O O . PHE A 1 87 ? 8.072 6.026 -4.972 1.00 93.25 87 PHE A O 1
ATOM 632 N N . GLU A 1 88 ? 7.791 8.246 -4.784 1.00 91.88 88 GLU A N 1
ATOM 633 C CA . GLU A 1 88 ? 9.216 8.546 -4.749 1.00 91.88 88 GLU A CA 1
ATOM 634 C C . GLU A 1 88 ? 9.743 8.448 -3.314 1.00 91.88 88 GLU A C 1
ATOM 636 O O . GLU A 1 88 ? 9.142 8.979 -2.378 1.00 91.88 88 GLU A O 1
ATOM 641 N N . ASN A 1 89 ? 10.884 7.787 -3.152 1.00 89.25 89 ASN A N 1
ATOM 642 C CA . ASN A 1 89 ? 11.655 7.757 -1.921 1.00 89.25 89 ASN A CA 1
ATOM 643 C C . ASN A 1 89 ? 13.136 7.936 -2.251 1.00 89.25 89 ASN A C 1
ATOM 645 O O . ASN A 1 89 ? 13.723 7.096 -2.931 1.00 89.25 89 ASN A O 1
ATOM 649 N N . GLU A 1 90 ? 13.731 9.029 -1.773 1.00 88.56 90 GLU A N 1
ATOM 650 C CA . GLU A 1 90 ? 15.163 9.322 -1.952 1.00 88.56 90 GLU A CA 1
ATOM 651 C C . GLU A 1 90 ? 15.632 9.243 -3.424 1.00 88.56 90 GLU A C 1
ATOM 653 O O . GLU A 1 90 ? 16.727 8.771 -3.720 1.00 88.56 90 GLU A O 1
ATOM 658 N N . GLY A 1 91 ? 14.791 9.695 -4.364 1.00 85.25 91 GLY A N 1
ATOM 659 C CA . GLY A 1 91 ? 15.091 9.699 -5.801 1.00 85.25 91 GLY A CA 1
ATOM 660 C C . GLY A 1 91 ? 14.825 8.377 -6.534 1.00 85.25 91 GLY A C 1
ATOM 661 O O . GLY A 1 91 ? 15.082 8.293 -7.735 1.00 85.25 91 GLY A O 1
ATOM 662 N N . TYR A 1 92 ? 14.285 7.360 -5.854 1.00 84.62 92 TYR A N 1
ATOM 663 C CA . TYR A 1 92 ? 13.877 6.092 -6.463 1.00 84.62 92 TYR A CA 1
ATOM 664 C C . TYR A 1 92 ? 12.368 5.877 -6.333 1.00 84.62 92 TYR A C 1
ATOM 666 O O . TYR A 1 92 ? 11.764 6.183 -5.307 1.00 84.62 92 TYR A O 1
ATOM 674 N N . GLY A 1 93 ? 11.746 5.328 -7.376 1.00 88.75 93 GLY A N 1
ATOM 675 C CA . GLY A 1 93 ? 10.348 4.905 -7.318 1.00 88.75 93 GLY A CA 1
ATOM 676 C C . GLY A 1 93 ? 10.202 3.589 -6.555 1.00 88.75 93 GLY A C 1
ATOM 677 O O . GLY A 1 93 ? 10.980 2.662 -6.775 1.00 88.75 93 GLY A O 1
ATOM 678 N N . LEU A 1 94 ? 9.186 3.497 -5.700 1.00 91.88 94 LEU A N 1
ATOM 679 C CA . LEU A 1 94 ? 8.821 2.308 -4.928 1.00 91.88 94 LEU A CA 1
ATOM 680 C C . LEU A 1 94 ? 7.335 1.976 -5.123 1.00 91.88 94 LEU A C 1
ATOM 682 O O . LEU A 1 94 ? 6.534 2.893 -5.317 1.00 91.88 94 LEU A O 1
ATOM 686 N N . PRO A 1 95 ? 6.936 0.692 -5.080 1.00 94.12 95 PRO A N 1
ATOM 687 C CA . PRO A 1 95 ? 5.566 0.282 -5.372 1.00 94.12 95 PRO A CA 1
ATOM 688 C C . PRO A 1 95 ? 4.593 0.737 -4.278 1.00 94.12 95 PRO A C 1
ATOM 690 O O . PRO A 1 95 ? 4.896 0.696 -3.084 1.00 94.12 95 PRO A O 1
ATOM 693 N N . ALA A 1 96 ? 3.386 1.113 -4.687 1.00 96.00 96 ALA A N 1
ATOM 694 C CA . ALA A 1 96 ? 2.300 1.483 -3.790 1.00 96.00 96 ALA A CA 1
ATOM 695 C C . ALA A 1 96 ? 0.932 1.088 -4.354 1.00 96.00 96 ALA A C 1
ATOM 697 O O . ALA A 1 96 ? 0.792 0.719 -5.518 1.00 96.00 96 ALA A O 1
ATOM 698 N N . VAL A 1 97 ? -0.099 1.213 -3.525 1.00 97.81 97 VAL A N 1
ATOM 699 C CA . VAL A 1 97 ? -1.499 1.195 -3.958 1.00 97.81 97 VAL A CA 1
ATOM 700 C C . VAL A 1 97 ? -2.104 2.558 -3.691 1.00 97.81 97 VAL A C 1
ATOM 702 O O . VAL A 1 97 ? -2.141 2.992 -2.545 1.00 97.81 97 VAL A O 1
ATOM 705 N N . LEU A 1 98 ? -2.588 3.224 -4.732 1.00 98.38 98 LEU A N 1
ATOM 706 C CA . LEU A 1 98 ? -3.346 4.463 -4.603 1.00 98.38 98 LEU A CA 1
ATOM 707 C C . LEU A 1 98 ? -4.836 4.135 -4.509 1.00 98.38 98 LEU A C 1
ATOM 709 O O . LEU A 1 98 ? -5.386 3.541 -5.440 1.00 98.38 98 LEU A O 1
ATOM 713 N N . ILE A 1 99 ? -5.488 4.527 -3.416 1.00 98.25 99 ILE A N 1
ATOM 714 C CA . ILE A 1 99 ? -6.948 4.422 -3.292 1.00 98.25 99 ILE A CA 1
ATOM 715 C C . ILE A 1 99 ? -7.603 5.754 -3.662 1.00 98.25 99 ILE A C 1
ATOM 717 O O . ILE A 1 99 ? -7.048 6.815 -3.386 1.00 98.25 99 ILE A O 1
ATOM 721 N N . GLY A 1 100 ? -8.777 5.709 -4.294 1.00 96.75 100 GLY A N 1
ATOM 722 C CA . GLY A 1 100 ? -9.510 6.917 -4.683 1.00 96.75 100 GLY A CA 1
ATOM 723 C C . GLY A 1 100 ? -10.404 7.452 -3.564 1.00 96.75 100 GLY A C 1
ATOM 724 O O . GLY A 1 100 ? -10.716 8.6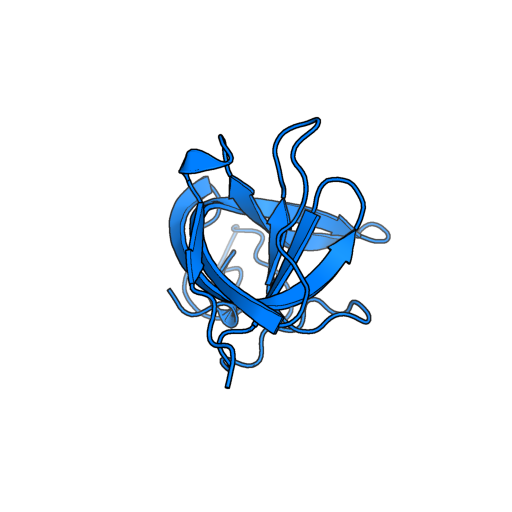39 -3.520 1.00 96.75 100 GLY A O 1
ATOM 725 N N . SER A 1 101 ? -10.820 6.578 -2.649 1.00 96.56 101 SER A N 1
ATOM 726 C CA . SER A 1 101 ? -11.684 6.895 -1.518 1.00 96.56 101 SER A CA 1
ATOM 727 C C . SER A 1 101 ? -11.397 5.976 -0.334 1.00 96.56 101 SER A C 1
ATOM 729 O O . SER A 1 101 ? -10.993 4.828 -0.502 1.00 96.56 101 SER A O 1
ATOM 731 N N . VAL A 1 102 ? -11.714 6.434 0.879 1.00 94.88 102 VAL A N 1
ATOM 732 C CA . VAL A 1 102 ? -11.726 5.575 2.078 1.00 94.88 102 VAL A CA 1
ATOM 733 C C . VAL A 1 102 ? -12.665 4.371 1.934 1.00 94.88 102 VAL A C 1
ATOM 735 O O . VAL A 1 102 ? -12.425 3.341 2.553 1.00 94.88 102 VAL A O 1
ATOM 738 N N . ASN A 1 103 ? -13.688 4.468 1.076 1.00 95.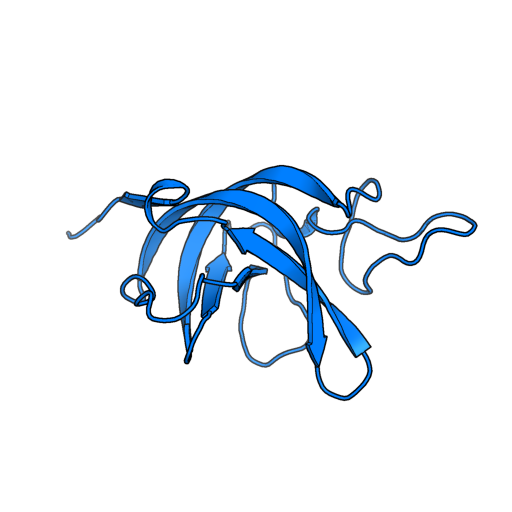94 103 ASN A N 1
ATOM 739 C CA . ASN A 1 103 ? -14.609 3.368 0.777 1.00 95.94 103 ASN A CA 1
ATOM 740 C C . ASN A 1 103 ? -13.976 2.249 -0.067 1.00 95.94 103 ASN A C 1
ATOM 742 O O . ASN A 1 103 ? -14.540 1.159 -0.150 1.00 95.94 103 ASN A O 1
ATOM 746 N N . ASP A 1 104 ? -12.805 2.483 -0.667 1.00 96.50 104 ASP A N 1
ATOM 747 C CA . ASP A 1 104 ? -12.063 1.446 -1.389 1.00 96.50 104 ASP A CA 1
ATOM 748 C C . ASP A 1 104 ? -11.291 0.513 -0.435 1.00 96.50 104 ASP A C 1
ATOM 750 O O . ASP A 1 104 ? -10.661 -0.464 -0.861 1.00 96.50 104 ASP A O 1
ATOM 754 N N . MET A 1 105 ? -11.354 0.793 0.869 1.00 95.50 105 MET A N 1
ATOM 755 C CA . MET A 1 105 ? -10.752 0.010 1.934 1.00 95.50 105 MET A CA 1
ATOM 756 C C . MET A 1 105 ? -11.818 -0.540 2.888 1.00 95.50 105 MET A C 1
ATOM 758 O O . MET A 1 105 ? -12.763 0.143 3.269 1.00 95.50 105 MET A O 1
ATOM 762 N N . VAL A 1 106 ? -11.627 -1.783 3.332 1.00 96.50 106 VAL A N 1
ATOM 763 C CA . VAL A 1 106 ? -12.442 -2.427 4.371 1.00 96.50 106 VAL A CA 1
ATOM 764 C C . VAL A 1 106 ? -11.536 -2.851 5.518 1.00 96.50 106 VAL A C 1
ATOM 766 O O . VAL A 1 106 ? -10.554 -3.559 5.293 1.00 96.50 106 VAL A O 1
ATOM 769 N N . ILE A 1 107 ? -11.874 -2.435 6.740 1.00 94.69 107 ILE A N 1
ATOM 770 C CA . ILE A 1 107 ? -11.114 -2.742 7.956 1.00 94.69 107 ILE A CA 1
ATOM 771 C C . ILE A 1 107 ? -11.760 -3.927 8.684 1.00 94.69 107 ILE A C 1
ATOM 773 O O . ILE A 1 107 ? -12.947 -3.911 9.001 1.00 94.69 107 ILE A O 1
ATOM 777 N N . PHE A 1 108 ? -10.952 -4.938 8.983 1.00 86.81 108 PHE A N 1
ATOM 778 C CA . PHE A 1 108 ? -11.267 -6.086 9.821 1.00 86.81 108 PHE A CA 1
ATOM 779 C C . PHE A 1 108 ? -10.483 -5.946 11.124 1.00 86.81 108 PHE A C 1
ATOM 781 O O . PHE A 1 108 ? -9.253 -6.041 11.151 1.00 86.81 108 PHE A O 1
ATOM 788 N N . LYS A 1 109 ? -11.192 -5.720 12.227 1.00 70.38 109 LYS A N 1
ATOM 789 C CA . LYS A 1 109 ? -10.578 -5.748 13.552 1.00 70.38 109 LYS A CA 1
ATOM 790 C C . LYS A 1 109 ? -10.550 -7.191 14.046 1.00 70.38 109 LYS A C 1
ATOM 792 O O . LYS A 1 109 ? -11.581 -7.861 14.031 1.00 70.38 109 LYS A O 1
ATOM 797 N N . GLN A 1 110 ? -9.387 -7.671 14.473 1.00 52.91 110 GLN A N 1
ATOM 798 C CA . GLN A 1 110 ? -9.286 -8.917 15.225 1.00 52.91 110 GLN A CA 1
ATOM 799 C C . GLN A 1 110 ? -8.673 -8.595 16.583 1.00 52.91 110 GLN A C 1
ATOM 801 O O . GLN A 1 110 ? -7.491 -8.826 16.815 1.00 52.91 110 GLN A O 1
ATOM 806 N N . ASP A 1 111 ? -9.498 -8.032 17.461 1.00 54.84 111 ASP A N 1
ATOM 807 C CA . ASP A 1 111 ? -9.179 -7.959 18.880 1.00 54.84 111 ASP A CA 1
ATOM 808 C C . ASP A 1 111 ? -9.492 -9.338 19.487 1.00 54.84 111 ASP A C 1
ATOM 810 O O . ASP A 1 111 ? -10.626 -9.823 19.414 1.00 54.84 111 ASP A O 1
ATOM 814 N N . ARG A 1 112 ? -8.476 -9.993 20.048 1.00 49.88 112 ARG A N 1
ATOM 815 C CA . ARG A 1 112 ? -8.645 -10.899 21.186 1.00 49.88 112 ARG A CA 1
ATOM 816 C C . ARG A 1 112 ? -7.907 -10.297 22.364 1.00 49.88 112 ARG A C 1
ATOM 818 O O . ARG A 1 112 ? -6.760 -9.855 22.138 1.00 49.88 112 ARG A O 1
#

Secondary structure (DSSP, 8-state):
--GGGSS----TT----TT--SS--TT-EEEEEEEEEEEETTEEEEE-SS----SSSS-SEEEEPPTTPPPPPTT-EEEEEEEEEEEEETTEEEEEEE-SSGGGEEEE----

Foldseek 3Di:
DAQLAQQADDDDPRDGAPSHHDDGQAFHWDKDKAFWFADDQQKTFGHPPPFDDQPDPTTHAIEGHDHPDGDDDGRWIKMAIAGFHWDDDPNDTTTHGYDPHPVRMDTDDDDD

Mean predicted aligned error: 4.33 Å

Radius of gyration: 13.1 Å; Cα contacts (8 Å, |Δi|>4): 305; chains: 1; bounding box: 30×27×43 Å

pLDDT: mean 90.51, std 9.64, range [49.88, 98.44]